Protein AF-A0A7K4DFL4-F1 (afdb_monomer_lite)

pLDDT: mean 75.8, std 11.49, range [37.59, 92.88]

Radius of gyration: 25.57 Å; chains: 1; bounding box: 66×30×68 Å

Structure (mmCIF, N/CA/C/O backbone):
data_AF-A0A7K4DFL4-F1
#
_entry.id   AF-A0A7K4DFL4-F1
#
loop_
_atom_site.group_PDB
_atom_site.id
_atom_site.type_symbol
_atom_site.label_atom_id
_atom_site.label_alt_id
_atom_site.label_comp_id
_atom_site.label_asym_id
_atom_site.label_entity_id
_atom_site.label_seq_id
_atom_site.pdbx_PDB_ins_code
_atom_site.Cartn_x
_atom_site.Cartn_y
_atom_site.Cartn_z
_atom_site.occupancy
_atom_site.B_iso_or_equiv
_atom_site.auth_seq_id
_atom_site.auth_comp_id
_atom_site.auth_asym_id
_atom_site.auth_atom_id
_atom_site.pdbx_PDB_model_num
ATOM 1 N N . MET A 1 1 ? -41.153 0.327 -5.494 1.00 42.66 1 MET A N 1
ATOM 2 C CA . MET A 1 1 ? -40.829 -0.945 -6.174 1.00 42.66 1 MET A CA 1
ATOM 3 C C . MET A 1 1 ? -39.966 -0.627 -7.390 1.00 42.66 1 MET A C 1
ATOM 5 O O . MET A 1 1 ? -40.487 -0.384 -8.463 1.00 42.66 1 MET A O 1
ATOM 9 N N . ALA A 1 2 ? -38.658 -0.514 -7.180 1.00 37.59 2 ALA A N 1
ATOM 10 C CA . ALA A 1 2 ? -37.619 -0.537 -8.209 1.00 37.59 2 ALA A CA 1
ATOM 11 C C . ALA A 1 2 ? -36.323 -0.772 -7.432 1.00 37.59 2 ALA A C 1
ATOM 13 O O . ALA A 1 2 ? -35.762 0.136 -6.830 1.00 37.59 2 ALA A O 1
ATOM 14 N N . SER A 1 3 ? -35.989 -2.046 -7.286 1.00 38.72 3 SER A N 1
ATOM 15 C CA . SER A 1 3 ? -34.793 -2.529 -6.616 1.00 38.72 3 SER A CA 1
ATOM 16 C C . SER A 1 3 ? -33.566 -2.073 -7.396 1.00 38.72 3 SER A C 1
ATOM 18 O O . SER A 1 3 ? -33.339 -2.565 -8.499 1.00 38.72 3 SER A O 1
ATOM 20 N N . GLU A 1 4 ? -32.760 -1.184 -6.819 1.00 42.28 4 GLU A N 1
ATOM 21 C CA . GLU A 1 4 ? -31.356 -1.041 -7.197 1.00 42.28 4 GLU A CA 1
ATOM 22 C C . GLU A 1 4 ? -30.632 -2.340 -6.828 1.00 42.28 4 GLU A C 1
ATOM 24 O O . GLU A 1 4 ? -30.133 -2.558 -5.728 1.00 42.28 4 GLU A O 1
ATOM 29 N N . HIS A 1 5 ? -30.655 -3.257 -7.783 1.00 39.84 5 HIS A N 1
ATOM 30 C CA . HIS A 1 5 ? -29.737 -4.369 -7.950 1.00 39.84 5 HIS A CA 1
ATOM 31 C C . HIS A 1 5 ? -28.295 -3.840 -7.929 1.00 39.84 5 HIS A C 1
ATOM 33 O O . HIS A 1 5 ? -27.730 -3.459 -8.953 1.00 39.84 5 HIS A O 1
ATOM 39 N N . TRP A 1 6 ? -27.716 -3.810 -6.730 1.00 39.66 6 TRP A N 1
ATOM 40 C CA . TRP A 1 6 ? -26.279 -3.750 -6.505 1.00 39.66 6 TRP A CA 1
ATOM 41 C C . TRP A 1 6 ? -25.635 -4.939 -7.239 1.00 39.66 6 TRP A C 1
ATOM 43 O O . TRP A 1 6 ? -25.973 -6.086 -6.921 1.00 39.66 6 TRP A O 1
ATOM 53 N N . PRO A 1 7 ? -24.757 -4.725 -8.237 1.00 39.59 7 PRO A N 1
ATOM 54 C CA . PRO A 1 7 ? -24.074 -5.831 -8.883 1.00 39.59 7 PRO A CA 1
ATOM 55 C C . PRO A 1 7 ? -23.239 -6.532 -7.816 1.00 39.59 7 PRO A C 1
ATOM 57 O O . PRO A 1 7 ? -22.468 -5.896 -7.096 1.00 39.59 7 PRO A O 1
ATOM 60 N N . ALA A 1 8 ? -23.448 -7.842 -7.685 1.00 43.81 8 ALA A N 1
ATOM 61 C CA . ALA A 1 8 ? -22.676 -8.709 -6.814 1.00 43.81 8 ALA A CA 1
ATOM 62 C C . ALA A 1 8 ? -21.191 -8.351 -6.949 1.00 43.81 8 ALA A C 1
ATOM 64 O O . ALA A 1 8 ? -20.616 -8.470 -8.031 1.00 43.81 8 ALA A O 1
ATOM 65 N N . GLY A 1 9 ? -20.611 -7.838 -5.861 1.00 49.34 9 GLY A N 1
ATOM 66 C CA . GLY A 1 9 ? -19.222 -7.410 -5.794 1.00 49.34 9 GLY A CA 1
ATOM 67 C C . GLY A 1 9 ? -18.298 -8.610 -5.937 1.00 49.34 9 GLY A C 1
ATOM 68 O O . GLY A 1 9 ? -17.771 -9.111 -4.949 1.00 49.34 9 GLY A O 1
ATOM 69 N N . GLY A 1 10 ? -18.108 -9.082 -7.168 1.00 53.59 10 GLY A N 1
ATOM 70 C CA . GLY A 1 10 ? -16.903 -9.803 -7.532 1.00 53.59 10 GLY A CA 1
ATOM 71 C C . GLY A 1 10 ? -15.743 -8.862 -7.252 1.00 53.59 10 GLY A C 1
ATOM 72 O O . GLY A 1 10 ? -15.813 -7.699 -7.644 1.00 53.59 10 GLY A O 1
ATOM 73 N N . ASP A 1 11 ? -14.741 -9.334 -6.511 1.00 63.78 11 ASP A N 1
ATOM 74 C CA . ASP A 1 11 ? -13.539 -8.579 -6.156 1.00 63.78 11 ASP A CA 1
ATOM 75 C C . ASP A 1 11 ? -13.106 -7.705 -7.353 1.00 63.78 11 ASP A C 1
ATOM 77 O O . ASP A 1 11 ? -12.591 -8.203 -8.351 1.00 63.78 11 ASP A O 1
ATOM 81 N N . THR A 1 12 ? -13.360 -6.393 -7.302 1.00 71.31 12 THR A N 1
ATOM 82 C CA . THR A 1 12 ? -13.030 -5.458 -8.400 1.00 71.31 12 THR A CA 1
ATOM 83 C C . THR A 1 12 ? -11.533 -5.159 -8.441 1.00 71.31 12 THR A C 1
ATOM 85 O O . THR A 1 12 ? -11.003 -4.655 -9.427 1.00 71.31 12 THR A O 1
ATOM 88 N N . ARG A 1 13 ? -10.827 -5.537 -7.375 1.00 74.69 13 ARG A N 1
ATOM 89 C CA . ARG A 1 13 ? -9.384 -5.410 -7.160 1.00 74.69 13 ARG A CA 1
ATOM 90 C C . ARG A 1 13 ? -8.547 -6.023 -8.301 1.00 74.69 13 ARG A C 1
ATOM 92 O O . ARG A 1 13 ? -7.737 -5.288 -8.861 1.00 74.69 13 ARG A O 1
ATOM 99 N N . PRO A 1 14 ? -8.730 -7.299 -8.712 1.00 74.81 14 PRO A N 1
ATOM 100 C CA . PRO A 1 14 ? -8.052 -7.868 -9.880 1.00 74.81 14 PRO A CA 1
ATOM 101 C C . PRO A 1 14 ? -8.337 -7.105 -11.171 1.00 74.81 14 PRO A C 1
ATOM 103 O O . PRO A 1 14 ? -7.429 -6.942 -11.980 1.00 74.81 14 PRO A O 1
ATOM 106 N N . LEU A 1 15 ? -9.567 -6.618 -11.361 1.00 77.00 15 LEU A N 1
ATOM 107 C CA . LEU A 1 15 ? -9.942 -5.870 -12.558 1.00 77.00 15 LEU A CA 1
ATOM 108 C C . LEU A 1 15 ? -9.238 -4.507 -12.601 1.00 77.00 15 LEU A C 1
ATOM 110 O O . LEU A 1 15 ? -8.681 -4.147 -13.632 1.00 77.00 15 LEU A O 1
ATOM 114 N N . LEU A 1 16 ? -9.155 -3.803 -11.470 1.00 78.31 16 LEU A N 1
ATOM 115 C CA . LEU A 1 16 ? -8.388 -2.560 -11.345 1.00 78.31 16 LEU A CA 1
ATOM 116 C C . LEU A 1 16 ? -6.894 -2.776 -11.619 1.00 78.31 16 LEU A C 1
ATOM 118 O O . LEU A 1 16 ? -6.281 -1.999 -12.352 1.00 78.31 16 LEU A O 1
ATOM 122 N N . VAL A 1 17 ? -6.311 -3.857 -11.088 1.00 78.75 17 VAL A N 1
ATOM 123 C CA . VAL A 1 17 ? -4.914 -4.221 -11.375 1.00 78.75 17 VAL A CA 1
ATOM 124 C C . VAL A 1 17 ? -4.735 -4.512 -12.863 1.00 78.75 17 VAL A C 1
ATOM 126 O O . VAL A 1 17 ? -3.859 -3.917 -13.483 1.00 78.75 17 VAL A O 1
ATOM 129 N N . ALA A 1 18 ? -5.585 -5.345 -13.465 1.00 73.56 18 ALA A N 1
ATOM 130 C CA . ALA A 1 18 ? -5.501 -5.687 -14.883 1.00 73.56 18 ALA A CA 1
ATOM 131 C C . ALA A 1 18 ? -5.623 -4.450 -15.787 1.00 73.56 18 ALA A C 1
ATOM 133 O O . ALA A 1 18 ? -4.797 -4.259 -16.678 1.00 73.56 18 ALA A O 1
ATOM 134 N N . VAL A 1 19 ? -6.591 -3.569 -15.516 1.00 82.44 19 VAL A N 1
ATOM 135 C CA . VAL A 1 19 ? -6.769 -2.308 -16.251 1.00 82.44 19 VAL A CA 1
ATOM 136 C C . VAL A 1 19 ? -5.534 -1.419 -16.107 1.00 82.44 19 VAL A C 1
ATOM 138 O O . VAL A 1 19 ? -5.022 -0.935 -17.113 1.00 82.44 19 VAL A O 1
ATOM 141 N N . SER A 1 20 ? -4.999 -1.245 -14.893 1.00 79.69 20 SER A N 1
ATOM 142 C CA . SER A 1 20 ? -3.802 -0.416 -14.680 1.00 79.69 20 SER A CA 1
ATOM 143 C C . SER A 1 20 ? -2.558 -0.965 -15.392 1.00 79.69 20 SER A C 1
ATOM 145 O O . SER A 1 20 ? -1.779 -0.187 -15.942 1.00 79.69 20 SER A O 1
ATOM 147 N N . VAL A 1 21 ? -2.394 -2.293 -15.453 1.00 77.38 21 VAL A N 1
ATOM 148 C CA . VAL A 1 21 ? -1.316 -2.953 -16.206 1.00 77.38 21 VAL A CA 1
ATOM 149 C C . VAL A 1 21 ? -1.473 -2.709 -17.706 1.00 77.38 21 VAL A C 1
ATOM 151 O O . VAL A 1 21 ? -0.505 -2.317 -18.355 1.00 77.38 21 VAL A O 1
ATOM 154 N N . ILE A 1 22 ? -2.679 -2.899 -18.251 1.00 79.25 22 ILE A N 1
ATOM 155 C CA . ILE A 1 22 ? -2.961 -2.684 -19.678 1.00 79.25 22 ILE A CA 1
ATOM 156 C C . ILE A 1 22 ? -2.682 -1.229 -20.057 1.00 79.25 22 ILE A C 1
ATOM 158 O O . ILE A 1 22 ? -1.967 -0.977 -21.023 1.00 79.25 22 ILE A O 1
ATOM 162 N N . VAL A 1 23 ? -3.183 -0.272 -19.273 1.00 81.62 23 VAL A N 1
ATOM 163 C CA . VAL A 1 23 ? -2.967 1.162 -19.509 1.00 81.62 23 VAL A CA 1
ATOM 164 C C . VAL A 1 23 ? -1.478 1.506 -19.482 1.00 81.62 23 VAL A C 1
ATOM 166 O O . VAL A 1 23 ? -1.001 2.197 -20.381 1.00 81.62 23 VAL A O 1
ATOM 169 N N . ALA A 1 24 ? -0.726 0.997 -18.503 1.00 76.62 24 ALA A N 1
ATOM 170 C CA . ALA A 1 24 ? 0.712 1.240 -18.414 1.00 76.62 24 ALA A CA 1
ATOM 171 C C . ALA A 1 24 ? 1.473 0.662 -19.615 1.00 76.62 24 ALA A C 1
ATOM 173 O O . ALA A 1 24 ? 2.364 1.320 -20.154 1.00 76.62 24 ALA A O 1
ATOM 174 N N . PHE A 1 25 ? 1.098 -0.536 -20.072 1.00 74.81 25 PHE A N 1
ATOM 175 C CA . PHE A 1 25 ? 1.734 -1.170 -21.223 1.00 74.81 25 PHE A CA 1
ATOM 176 C C . PHE A 1 25 ? 1.427 -0.420 -22.523 1.00 74.81 25 PHE A C 1
ATOM 178 O O . PHE A 1 25 ? 2.346 -0.112 -23.276 1.00 74.81 25 PHE A O 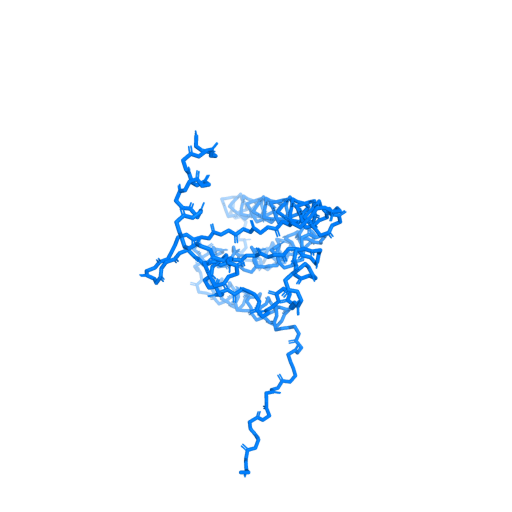1
ATOM 185 N N . VAL A 1 26 ? 0.163 -0.040 -22.745 1.00 78.94 26 VAL A N 1
ATOM 186 C CA . VAL A 1 26 ? -0.263 0.757 -23.909 1.00 78.94 26 VAL A CA 1
ATOM 187 C C . VAL A 1 26 ? 0.444 2.112 -23.935 1.00 78.94 26 VAL A C 1
ATOM 189 O O . VAL A 1 26 ? 0.989 2.497 -24.969 1.00 78.94 26 VAL A O 1
ATOM 192 N N . ALA A 1 27 ? 0.496 2.814 -22.799 1.00 75.25 27 ALA A N 1
ATOM 193 C CA . ALA A 1 27 ? 1.195 4.090 -22.687 1.00 75.25 27 ALA A CA 1
ATOM 194 C C . ALA A 1 27 ? 2.695 3.942 -22.984 1.00 75.25 27 ALA A C 1
ATOM 196 O O . ALA A 1 27 ? 3.260 4.754 -23.716 1.00 75.25 27 ALA A O 1
ATOM 197 N N . ASN A 1 28 ? 3.333 2.883 -22.475 1.00 71.75 28 ASN A N 1
ATOM 198 C CA . ASN A 1 28 ? 4.742 2.597 -22.737 1.00 71.75 28 ASN A CA 1
ATOM 199 C C . ASN A 1 28 ? 5.020 2.302 -24.210 1.00 71.75 28 ASN A C 1
ATOM 201 O O . ASN A 1 28 ? 5.968 2.852 -24.765 1.00 71.75 28 ASN A O 1
ATOM 205 N N . THR A 1 29 ? 4.191 1.483 -24.857 1.00 69.25 29 THR A N 1
ATOM 206 C CA . THR A 1 29 ? 4.328 1.182 -26.286 1.00 69.25 29 THR A CA 1
ATOM 207 C C . THR A 1 29 ? 4.123 2.432 -27.143 1.00 69.25 29 THR A C 1
ATOM 209 O O . THR A 1 29 ? 4.932 2.693 -28.029 1.00 69.25 29 THR A O 1
ATOM 212 N N . ALA A 1 30 ? 3.104 3.249 -26.854 1.00 73.00 30 ALA A N 1
ATOM 213 C CA . ALA A 1 30 ? 2.872 4.513 -27.557 1.00 73.00 30 ALA A CA 1
ATOM 214 C C . ALA A 1 30 ? 4.040 5.500 -27.376 1.00 73.00 30 ALA A C 1
ATOM 216 O O . ALA A 1 30 ? 4.465 6.152 -28.327 1.00 73.00 30 ALA A O 1
ATOM 217 N N . GLY A 1 31 ? 4.604 5.560 -26.168 1.00 66.12 31 GLY A N 1
ATOM 218 C CA . GLY A 1 31 ? 5.784 6.356 -25.846 1.00 66.12 31 GLY A CA 1
ATOM 219 C C . GLY A 1 31 ? 7.043 5.952 -26.602 1.00 66.12 31 GLY A C 1
ATOM 220 O O . GLY A 1 31 ? 7.756 6.807 -27.127 1.00 66.12 31 GLY A O 1
ATOM 221 N N . LEU A 1 32 ? 7.283 4.642 -26.691 1.00 66.69 32 LEU A N 1
ATOM 222 C CA . LEU A 1 32 ? 8.378 4.065 -27.468 1.00 66.69 32 LEU A CA 1
ATOM 223 C C . LEU A 1 32 ? 8.264 4.426 -28.953 1.00 66.69 32 LEU A C 1
ATOM 225 O O . LEU A 1 32 ? 9.250 4.844 -29.553 1.00 66.69 32 LEU A O 1
ATOM 229 N N . LEU A 1 33 ? 7.059 4.326 -29.524 1.00 64.88 33 LEU A N 1
ATOM 230 C CA . LEU A 1 33 ? 6.789 4.688 -30.920 1.00 64.88 33 LEU A CA 1
ATOM 231 C C . LEU A 1 33 ? 6.969 6.191 -31.187 1.00 64.88 33 LEU A C 1
ATOM 233 O O . LEU A 1 33 ? 7.370 6.570 -32.283 1.00 64.88 33 LEU A O 1
ATOM 237 N N . ALA A 1 34 ? 6.720 7.041 -30.188 1.00 67.81 34 ALA A N 1
ATOM 238 C CA . ALA A 1 34 ? 6.943 8.485 -30.260 1.00 67.81 34 ALA A CA 1
ATOM 239 C C . ALA A 1 34 ? 8.403 8.908 -29.980 1.00 67.81 34 ALA A C 1
ATOM 241 O O . ALA A 1 34 ? 8.704 10.101 -30.000 1.00 67.81 34 ALA A O 1
ATOM 242 N N . GLY A 1 35 ? 9.310 7.966 -29.682 1.00 61.72 35 GLY A N 1
ATOM 243 C CA . GLY A 1 35 ? 10.713 8.247 -29.345 1.00 61.72 35 GLY A CA 1
ATOM 244 C C . GLY A 1 35 ? 10.938 8.809 -27.933 1.00 61.72 35 GLY A C 1
ATOM 245 O O . GLY A 1 35 ? 12.060 9.167 -27.578 1.00 61.72 35 GLY A O 1
ATOM 246 N N . ILE A 1 36 ? 9.899 8.868 -27.093 1.00 60.94 36 ILE A N 1
ATOM 247 C CA . ILE A 1 36 ? 9.966 9.392 -25.723 1.00 60.94 36 ILE A CA 1
ATOM 248 C C . ILE A 1 36 ? 10.191 8.221 -24.760 1.00 60.94 36 ILE A C 1
ATOM 250 O O . ILE A 1 36 ? 9.264 7.650 -24.191 1.00 60.94 36 ILE A O 1
ATOM 254 N N . THR A 1 37 ? 11.454 7.856 -24.547 1.00 61.47 37 THR A N 1
ATOM 255 C CA . THR A 1 37 ? 11.840 6.680 -23.738 1.00 61.47 37 THR A CA 1
ATOM 256 C C . THR A 1 37 ? 12.219 7.013 -22.289 1.00 61.47 37 THR A C 1
ATOM 258 O O . THR A 1 37 ? 12.508 6.114 -21.491 1.00 61.47 37 THR A O 1
ATOM 261 N N . SER A 1 38 ? 12.234 8.302 -21.923 1.00 57.09 38 SER A N 1
ATOM 262 C CA . SER A 1 38 ? 12.780 8.751 -20.634 1.00 57.09 38 SER A CA 1
ATOM 263 C C . SER A 1 38 ? 11.747 8.811 -19.498 1.00 57.09 38 SER A C 1
ATOM 265 O O . SER A 1 38 ? 12.023 8.351 -18.391 1.00 57.09 38 SER A O 1
ATOM 267 N N . VAL A 1 39 ? 10.537 9.318 -19.765 1.00 60.03 39 VAL A N 1
ATOM 268 C CA . VAL A 1 39 ? 9.569 9.680 -18.704 1.00 60.03 39 VAL A CA 1
ATOM 269 C C . VAL A 1 39 ? 8.471 8.631 -18.507 1.00 60.03 39 VAL A C 1
ATOM 271 O O . VAL A 1 39 ? 8.070 8.345 -17.382 1.00 60.03 39 VAL A O 1
ATOM 274 N N . ILE A 1 40 ? 8.028 7.988 -19.583 1.00 65.56 40 ILE A N 1
ATOM 275 C CA . ILE A 1 40 ? 6.850 7.106 -19.595 1.00 65.56 40 ILE A CA 1
ATOM 276 C C . ILE A 1 40 ? 6.967 5.837 -18.712 1.00 65.56 40 ILE A C 1
ATOM 278 O O . ILE A 1 40 ? 5.947 5.417 -18.160 1.00 65.56 40 ILE A O 1
ATOM 282 N N . PRO A 1 41 ? 8.160 5.266 -18.435 1.00 68.50 41 PRO A N 1
ATOM 283 C CA . PRO A 1 41 ? 8.277 4.100 -17.554 1.00 68.50 41 PRO A CA 1
ATOM 284 C C . PRO A 1 41 ? 7.813 4.324 -16.104 1.00 68.50 41 PRO A C 1
ATOM 286 O O . PRO A 1 41 ? 7.514 3.354 -15.413 1.00 68.50 41 PRO A O 1
ATOM 289 N N . HIS A 1 42 ? 7.701 5.575 -15.640 1.00 70.69 42 HIS A N 1
ATOM 290 C CA . HIS A 1 42 ? 7.212 5.889 -14.289 1.00 70.69 42 HIS A CA 1
ATOM 291 C C . HIS A 1 42 ? 5.750 5.465 -14.083 1.00 70.69 42 HIS A C 1
ATOM 293 O O . HIS A 1 42 ? 5.338 5.194 -12.956 1.00 70.69 42 HIS A O 1
ATOM 299 N N . ILE A 1 43 ? 4.976 5.329 -15.167 1.00 74.44 43 ILE A N 1
ATOM 300 C CA . ILE A 1 43 ? 3.588 4.858 -15.110 1.00 74.44 43 ILE A CA 1
ATOM 301 C C . ILE A 1 43 ? 3.518 3.419 -14.581 1.00 74.44 43 ILE A C 1
ATOM 303 O O . ILE A 1 43 ? 2.542 3.079 -13.921 1.00 74.44 43 ILE A O 1
ATOM 307 N N . PHE A 1 44 ? 4.560 2.595 -14.767 1.00 71.44 44 PHE A N 1
ATOM 308 C CA . PHE A 1 44 ? 4.590 1.223 -14.247 1.00 71.44 44 PHE A CA 1
ATOM 309 C C . PHE A 1 44 ? 4.673 1.135 -12.723 1.00 71.44 44 PHE A C 1
ATOM 311 O O . PHE A 1 44 ? 4.345 0.086 -12.170 1.00 71.44 44 PHE A O 1
ATOM 318 N N . TYR A 1 45 ? 5.035 2.208 -12.014 1.00 75.75 45 TYR A N 1
ATOM 319 C CA . TYR A 1 45 ? 5.041 2.179 -10.551 1.00 75.75 45 TYR A CA 1
ATOM 320 C C . TYR A 1 45 ? 3.639 1.952 -9.981 1.00 75.75 45 TYR A C 1
ATOM 322 O O . TYR A 1 45 ? 3.488 1.162 -9.054 1.00 75.75 45 TYR A O 1
ATOM 330 N N . LEU A 1 46 ? 2.607 2.564 -10.569 1.00 78.00 46 LEU A N 1
ATOM 331 C CA . LEU A 1 46 ? 1.220 2.403 -10.124 1.00 78.00 46 LEU A CA 1
ATOM 332 C C . LEU A 1 46 ? 0.728 0.944 -10.178 1.00 78.00 46 LEU A C 1
ATOM 334 O O . LEU A 1 46 ? 0.345 0.428 -9.127 1.00 78.00 46 LEU A O 1
ATOM 338 N N . PRO A 1 47 ? 0.765 0.234 -11.324 1.00 77.62 47 PRO A N 1
ATOM 339 C CA . PRO A 1 47 ? 0.341 -1.160 -11.382 1.00 77.62 47 PRO A CA 1
ATOM 340 C C . PRO A 1 47 ? 1.230 -2.080 -10.539 1.00 77.62 47 PRO A C 1
ATOM 342 O O . PRO A 1 47 ? 0.716 -3.031 -9.957 1.00 77.62 47 PRO A O 1
ATOM 345 N N . ILE A 1 48 ? 2.535 -1.799 -10.414 1.00 79.38 48 ILE A N 1
ATOM 346 C CA . ILE A 1 48 ? 3.438 -2.580 -9.552 1.00 79.38 48 ILE A CA 1
ATOM 347 C C . ILE A 1 48 ? 3.024 -2.460 -8.084 1.00 79.38 48 ILE A C 1
ATOM 349 O O . ILE A 1 48 ? 2.878 -3.478 -7.406 1.00 79.38 48 ILE A O 1
ATOM 353 N N . VAL A 1 49 ? 2.809 -1.236 -7.595 1.00 79.88 49 VAL A N 1
ATOM 354 C CA . VAL A 1 49 ? 2.377 -0.977 -6.215 1.00 79.88 49 VAL A CA 1
ATOM 355 C C . VAL A 1 49 ? 1.007 -1.605 -5.970 1.00 79.88 49 VAL A C 1
ATOM 357 O O . VAL A 1 49 ? 0.826 -2.306 -4.976 1.00 79.88 49 VAL A O 1
ATOM 360 N N . LEU A 1 50 ? 0.062 -1.421 -6.894 1.00 77.88 50 LEU A N 1
ATOM 361 C CA . LEU A 1 50 ? -1.297 -1.943 -6.768 1.00 77.88 50 LEU A CA 1
ATOM 362 C C . LEU A 1 50 ? -1.315 -3.481 -6.731 1.00 77.88 50 LEU A C 1
ATOM 364 O O . LEU A 1 50 ? -1.963 -4.080 -5.870 1.00 77.88 50 LEU A O 1
ATOM 368 N N . ALA A 1 51 ? -0.548 -4.134 -7.610 1.00 75.31 51 ALA A N 1
ATOM 369 C CA . ALA A 1 51 ? -0.407 -5.588 -7.629 1.00 75.31 51 ALA A CA 1
ATOM 370 C C . ALA A 1 51 ? 0.250 -6.121 -6.344 1.00 75.31 51 ALA A C 1
ATOM 372 O O . ALA A 1 51 ? -0.233 -7.097 -5.761 1.00 75.31 51 ALA A O 1
ATOM 373 N N . ALA A 1 52 ? 1.317 -5.469 -5.872 1.00 76.69 52 ALA A N 1
ATOM 374 C CA . ALA A 1 52 ? 2.023 -5.857 -4.652 1.00 76.69 52 ALA A CA 1
ATOM 375 C C . ALA A 1 52 ? 1.174 -5.652 -3.384 1.00 76.69 52 ALA A C 1
ATOM 377 O O . ALA A 1 52 ? 1.276 -6.446 -2.447 1.00 76.69 52 ALA A O 1
ATOM 378 N N . TYR A 1 53 ? 0.307 -4.637 -3.369 1.00 77.06 53 TYR A N 1
ATOM 379 C CA . TYR A 1 53 ? -0.598 -4.347 -2.257 1.00 77.06 53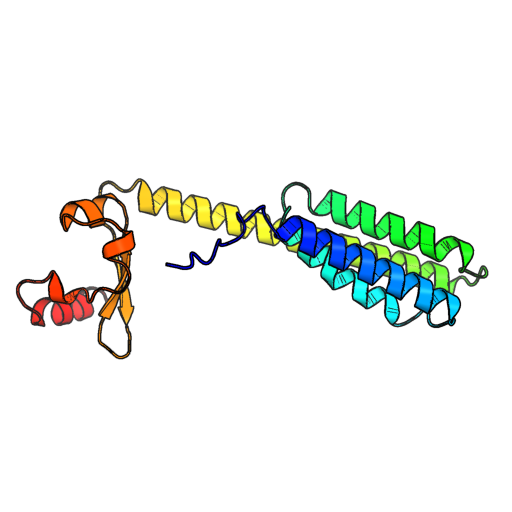 TYR A CA 1
ATOM 380 C C . TYR A 1 53 ? -1.752 -5.357 -2.151 1.00 77.06 53 TYR A C 1
ATOM 382 O O . TYR A 1 53 ? -2.051 -5.871 -1.066 1.00 77.06 53 TYR A O 1
ATOM 390 N N . TYR A 1 54 ? -2.396 -5.699 -3.274 1.00 72.38 54 TYR A N 1
ATOM 391 C CA . TYR A 1 54 ? -3.517 -6.644 -3.260 1.00 72.38 54 TYR A CA 1
ATOM 392 C C . TYR A 1 54 ? -3.068 -8.098 -3.080 1.00 72.38 54 TYR A C 1
ATOM 394 O O . TYR A 1 54 ? -3.694 -8.833 -2.304 1.00 72.38 54 TYR A O 1
ATOM 402 N N . TYR A 1 55 ? -1.953 -8.496 -3.702 1.00 70.69 55 TYR A N 1
ATOM 403 C CA . TYR A 1 55 ? -1.452 -9.875 -3.703 1.00 70.69 55 TYR A CA 1
ATOM 404 C C . TYR A 1 55 ? -0.076 -10.022 -3.031 1.00 70.69 55 TYR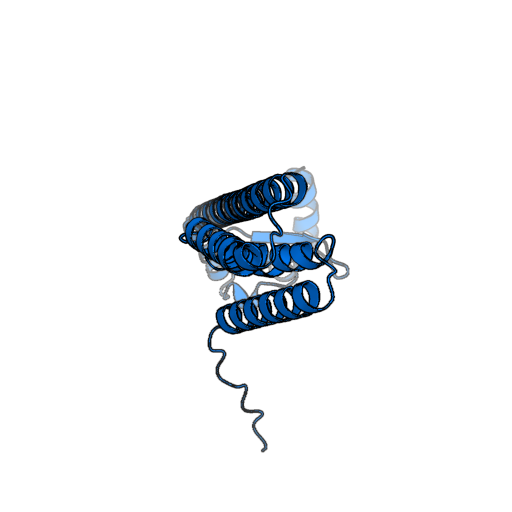 A C 1
ATOM 406 O O . TYR A 1 55 ? 0.845 -10.558 -3.643 1.00 70.69 55 TYR A O 1
ATOM 414 N N . PRO A 1 56 ? 0.100 -9.651 -1.749 1.00 64.50 56 PRO A N 1
ATOM 415 C CA . PRO A 1 56 ? 1.420 -9.568 -1.122 1.00 64.50 56 PRO A CA 1
ATOM 416 C C . PRO A 1 56 ? 2.163 -10.906 -1.053 1.00 64.50 56 PRO A C 1
ATOM 418 O O . PRO A 1 56 ? 3.381 -10.939 -1.188 1.00 64.50 56 PRO A O 1
ATOM 421 N N . ARG A 1 57 ? 1.440 -12.034 -0.959 1.00 65.69 57 ARG A N 1
ATOM 422 C CA . ARG A 1 57 ? 2.040 -13.383 -0.964 1.00 65.69 57 ARG A CA 1
ATOM 423 C C . ARG A 1 57 ? 2.629 -13.788 -2.327 1.00 65.69 57 ARG A C 1
ATOM 425 O O . ARG A 1 57 ? 3.395 -14.741 -2.393 1.00 65.69 57 ARG A O 1
ATOM 432 N N . ARG A 1 58 ? 2.262 -13.091 -3.410 1.00 68.69 58 ARG A N 1
ATOM 433 C CA . ARG A 1 58 ? 2.787 -13.271 -4.779 1.00 68.69 58 ARG A CA 1
ATOM 434 C C . ARG A 1 58 ? 3.341 -11.965 -5.375 1.00 68.69 58 ARG A C 1
ATOM 436 O O . ARG A 1 58 ? 3.665 -11.932 -6.559 1.00 68.69 58 ARG A O 1
ATOM 443 N N . GLY A 1 59 ? 3.454 -10.900 -4.576 1.00 64.62 59 GLY A N 1
ATOM 444 C CA . GLY A 1 59 ? 3.741 -9.546 -5.054 1.00 64.62 59 GLY A CA 1
ATOM 445 C C . GLY A 1 59 ? 5.106 -9.444 -5.728 1.00 64.62 59 GLY A C 1
ATOM 446 O O . GLY A 1 59 ? 5.213 -8.885 -6.812 1.00 64.62 59 GLY A O 1
ATOM 447 N N . THR A 1 60 ? 6.121 -10.096 -5.157 1.00 68.56 60 THR A N 1
ATOM 448 C CA . THR A 1 60 ? 7.472 -10.179 -5.735 1.00 68.56 60 THR A CA 1
ATOM 449 C C . THR A 1 60 ? 7.490 -10.859 -7.105 1.00 68.56 60 THR A C 1
ATOM 451 O O . THR A 1 60 ? 8.155 -10.372 -8.015 1.00 68.56 60 THR A O 1
ATOM 454 N N . VAL A 1 61 ? 6.720 -11.938 -7.287 1.00 73.50 61 VAL A N 1
ATOM 455 C CA . VAL A 1 61 ? 6.603 -12.645 -8.576 1.00 73.50 61 VAL A CA 1
ATOM 456 C C . VAL A 1 61 ? 5.928 -11.757 -9.621 1.00 73.50 61 VAL A C 1
ATOM 458 O O . VAL A 1 61 ? 6.392 -11.685 -10.756 1.00 73.50 61 VAL A O 1
ATOM 461 N N . PHE A 1 62 ? 4.875 -11.031 -9.235 1.00 71.19 62 PHE A N 1
ATOM 462 C CA . PHE A 1 62 ? 4.192 -10.085 -10.123 1.00 71.19 62 PHE A CA 1
ATOM 463 C C . PHE A 1 62 ? 5.102 -8.938 -10.567 1.00 71.19 62 PHE A C 1
ATOM 465 O O . PHE A 1 62 ? 5.142 -8.617 -11.753 1.00 71.19 62 PHE A O 1
ATOM 472 N N . SER A 1 63 ? 5.863 -8.339 -9.651 1.00 70.44 63 SER A N 1
ATOM 473 C CA . SER A 1 63 ? 6.793 -7.254 -9.981 1.00 70.44 63 SER A CA 1
ATOM 474 C C . SER A 1 63 ? 7.941 -7.726 -10.868 1.00 70.44 63 SER A C 1
ATOM 476 O O . SER A 1 63 ? 8.350 -6.999 -11.770 1.00 70.44 63 SER A O 1
ATOM 478 N N . PHE A 1 64 ? 8.412 -8.961 -10.673 1.00 74.81 64 PHE A N 1
ATOM 479 C CA . PHE A 1 64 ? 9.404 -9.572 -11.554 1.00 74.81 64 PHE A CA 1
ATOM 480 C C . PHE A 1 64 ? 8.839 -9.819 -12.960 1.00 74.81 64 PHE A C 1
ATOM 482 O O . PHE A 1 64 ? 9.484 -9.474 -13.945 1.00 74.81 64 PHE A O 1
ATOM 489 N N . ALA A 1 65 ? 7.610 -10.338 -13.068 1.00 77.44 65 ALA A N 1
ATOM 490 C CA . ALA A 1 65 ? 6.939 -10.554 -14.351 1.00 77.44 65 ALA A CA 1
ATOM 491 C C . ALA A 1 65 ? 6.691 -9.238 -15.114 1.00 77.44 65 ALA A C 1
ATOM 493 O O . ALA A 1 65 ? 6.943 -9.162 -16.315 1.00 77.44 65 ALA A O 1
ATOM 494 N N . LEU A 1 66 ? 6.259 -8.185 -14.412 1.00 72.62 66 LEU A N 1
ATOM 495 C CA . LEU A 1 66 ? 6.085 -6.838 -14.970 1.00 72.62 66 LEU A CA 1
ATOM 496 C C . LEU A 1 66 ? 7.416 -6.224 -15.423 1.00 72.62 66 LEU A C 1
ATOM 498 O O . LEU A 1 66 ? 7.493 -5.679 -16.522 1.00 72.62 66 LEU A O 1
ATOM 502 N N . GLY A 1 67 ? 8.473 -6.350 -14.614 1.00 71.19 67 GLY A N 1
ATOM 503 C CA . GLY A 1 67 ? 9.814 -5.883 -14.969 1.00 71.19 67 GLY A CA 1
ATOM 504 C C . GLY A 1 67 ? 10.400 -6.619 -16.175 1.00 71.19 67 GLY A C 1
ATOM 505 O O . GLY A 1 67 ? 10.982 -5.989 -17.057 1.00 71.19 67 GLY A O 1
ATOM 506 N N . LEU A 1 68 ? 10.180 -7.933 -16.264 1.00 78.44 68 LEU A N 1
ATOM 507 C CA . LEU A 1 68 ? 10.575 -8.738 -17.417 1.00 78.44 68 LEU A CA 1
ATOM 508 C C . LEU A 1 68 ? 9.795 -8.334 -18.675 1.00 78.44 68 LEU A C 1
ATOM 510 O O . LEU A 1 68 ? 10.394 -8.167 -19.732 1.00 78.44 68 LEU A O 1
ATOM 514 N N . GLY A 1 69 ? 8.483 -8.112 -18.556 1.00 75.50 69 GLY A N 1
ATOM 515 C CA . GLY A 1 69 ? 7.649 -7.621 -19.655 1.00 75.50 69 GLY A CA 1
ATOM 516 C C . GLY A 1 69 ? 8.101 -6.256 -20.176 1.00 75.50 69 GLY A C 1
ATOM 517 O O . GLY A 1 69 ? 8.170 -6.056 -21.387 1.00 75.50 69 GLY A O 1
ATOM 518 N N . TYR A 1 70 ? 8.479 -5.340 -19.277 1.00 73.81 70 TYR A N 1
ATOM 519 C CA . TYR A 1 70 ? 9.077 -4.060 -19.656 1.00 73.81 70 TYR A CA 1
ATOM 520 C C . TYR A 1 70 ? 10.388 -4.253 -20.425 1.00 73.81 70 TYR A C 1
ATOM 522 O O . TYR A 1 70 ? 10.531 -3.696 -21.508 1.00 73.81 70 TYR A O 1
ATOM 530 N N . LEU A 1 71 ? 11.320 -5.064 -19.908 1.00 71.81 71 LEU A N 1
ATOM 531 C CA . LEU A 1 71 ? 12.599 -5.332 -20.574 1.00 71.81 71 LEU A CA 1
ATOM 532 C C . LEU A 1 71 ? 12.398 -5.925 -21.972 1.00 71.81 71 LEU A C 1
ATOM 534 O O . LEU A 1 71 ? 12.981 -5.433 -22.931 1.00 71.81 71 LEU A O 1
ATOM 538 N N . VAL A 1 72 ? 11.531 -6.929 -22.115 1.00 77.75 72 VAL A N 1
ATOM 539 C CA . VAL A 1 72 ? 11.227 -7.540 -23.419 1.00 77.75 72 VAL A CA 1
ATOM 540 C C . VAL A 1 72 ? 10.623 -6.522 -24.386 1.00 77.75 72 VAL A C 1
ATOM 542 O O . VAL A 1 72 ? 11.004 -6.491 -25.554 1.00 77.75 72 VAL A O 1
ATOM 545 N N . GLY A 1 73 ? 9.720 -5.663 -23.907 1.00 68.25 73 GLY A N 1
ATOM 546 C CA . GLY A 1 73 ? 9.101 -4.620 -24.724 1.00 68.25 73 GLY A CA 1
ATOM 547 C C . GLY A 1 73 ? 10.071 -3.518 -25.156 1.00 68.25 73 GLY A C 1
ATOM 548 O O . GLY A 1 73 ? 9.896 -2.948 -26.231 1.00 68.25 73 GLY A O 1
ATOM 549 N N . THR A 1 74 ? 11.097 -3.218 -24.353 1.00 69.88 74 THR A N 1
ATOM 550 C CA . THR A 1 74 ? 12.074 -2.169 -24.675 1.00 69.88 74 THR A CA 1
ATOM 551 C C . THR A 1 74 ? 13.263 -2.656 -25.493 1.00 69.88 74 THR A C 1
ATOM 553 O O . THR A 1 74 ? 13.772 -1.871 -26.288 1.00 69.88 74 THR A O 1
ATOM 556 N N . LEU A 1 75 ? 13.660 -3.931 -25.385 1.00 72.06 75 LEU A N 1
ATOM 557 C CA . LEU A 1 75 ? 14.776 -4.533 -26.133 1.00 72.06 75 LEU A CA 1
ATOM 558 C C . LEU A 1 75 ? 14.827 -4.183 -27.637 1.00 72.06 75 LEU A C 1
ATOM 560 O O . LEU A 1 75 ? 15.896 -3.767 -28.081 1.00 72.06 75 LEU A O 1
ATOM 564 N N . PRO A 1 76 ? 13.738 -4.283 -28.430 1.00 70.88 76 PRO A N 1
ATOM 565 C CA . PRO A 1 76 ? 13.799 -3.981 -29.864 1.00 70.88 76 PRO A CA 1
ATOM 566 C C . PRO A 1 76 ? 14.008 -2.491 -30.188 1.00 70.88 76 PRO A C 1
ATOM 568 O O . PRO A 1 76 ? 14.362 -2.165 -31.316 1.00 70.88 76 PRO A O 1
ATOM 571 N N . PHE A 1 77 ? 13.814 -1.590 -29.219 1.00 66.44 77 PHE A N 1
ATOM 572 C CA . PHE A 1 77 ? 13.999 -0.140 -29.376 1.00 66.44 77 PHE A CA 1
ATOM 573 C C . PHE A 1 77 ? 15.337 0.360 -28.815 1.00 66.44 77 PHE A C 1
ATOM 575 O O . PHE A 1 77 ? 15.664 1.538 -28.960 1.00 66.44 77 PHE A O 1
ATOM 582 N N . ILE A 1 78 ? 16.125 -0.509 -28.177 1.00 68.00 78 ILE A N 1
ATOM 583 C CA . ILE A 1 78 ? 17.474 -0.173 -27.729 1.00 68.00 78 ILE A CA 1
ATOM 584 C C . ILE A 1 78 ? 18.384 -0.218 -28.959 1.00 68.00 78 ILE A C 1
ATOM 586 O O . ILE A 1 78 ? 18.816 -1.281 -29.395 1.00 68.00 78 ILE A O 1
ATOM 590 N N . SER A 1 79 ? 18.700 0.950 -29.510 1.00 62.81 79 SER A N 1
ATOM 591 C CA . SER A 1 79 ? 19.543 1.162 -30.698 1.00 62.81 79 SER A CA 1
ATOM 592 C C . SER A 1 79 ? 21.033 0.810 -30.505 1.00 62.81 79 SER A C 1
ATOM 594 O O . SER A 1 79 ? 21.894 1.341 -31.201 1.00 62.81 79 SER A O 1
ATOM 596 N N . GLY A 1 80 ? 21.372 -0.070 -29.555 1.00 63.22 80 GLY A N 1
ATOM 597 C CA . GLY A 1 80 ? 22.753 -0.437 -29.214 1.00 63.22 80 GLY A CA 1
ATOM 598 C C . GLY A 1 80 ? 23.508 0.614 -28.390 1.00 63.22 80 GLY A C 1
ATOM 599 O O . GLY A 1 80 ? 24.676 0.419 -28.061 1.00 63.22 80 GLY A O 1
ATOM 600 N N . GLU A 1 81 ? 22.854 1.713 -28.017 1.00 73.38 81 GLU A N 1
ATOM 601 C CA . GLU A 1 81 ? 23.446 2.755 -27.187 1.00 73.38 81 GLU A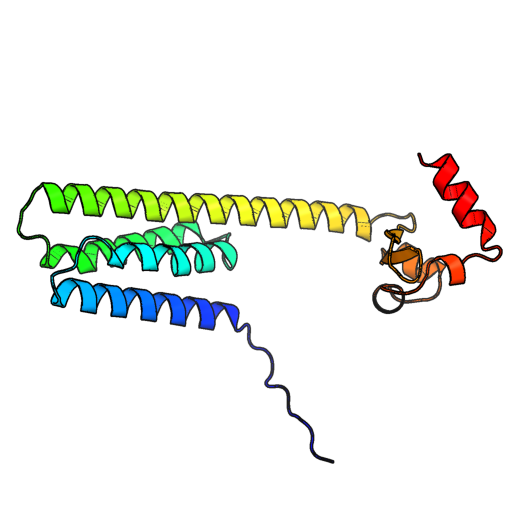 CA 1
ATOM 602 C C . GLU A 1 81 ? 23.536 2.292 -25.724 1.00 73.38 81 GLU A C 1
ATOM 604 O O . GLU A 1 81 ? 22.527 2.035 -25.060 1.00 73.38 81 GLU A O 1
ATOM 609 N N . VAL A 1 82 ? 24.765 2.190 -25.206 1.00 73.25 82 VAL A N 1
ATOM 610 C CA . VAL A 1 82 ? 25.053 1.659 -23.859 1.00 73.25 82 VAL A CA 1
ATOM 611 C C . VAL A 1 82 ? 24.274 2.413 -22.771 1.00 73.25 82 VAL A C 1
ATOM 613 O O . VAL A 1 82 ? 23.817 1.807 -21.802 1.00 73.25 82 VAL A O 1
ATOM 616 N N . GLY A 1 83 ? 24.044 3.718 -22.956 1.00 75.19 83 GLY A N 1
ATOM 617 C CA . GLY A 1 83 ? 23.273 4.541 -22.021 1.00 75.19 83 GLY A CA 1
ATOM 618 C C . GLY A 1 83 ? 21.823 4.077 -21.839 1.00 75.19 83 GLY A C 1
ATOM 619 O O . GLY A 1 83 ? 21.321 4.045 -20.713 1.00 75.19 83 GLY A O 1
ATOM 620 N N . LEU A 1 84 ? 21.160 3.643 -22.915 1.00 72.62 84 LEU A N 1
ATOM 621 C CA . LEU A 1 84 ? 19.773 3.170 -22.866 1.00 72.62 84 LEU A CA 1
ATOM 622 C C . LEU A 1 84 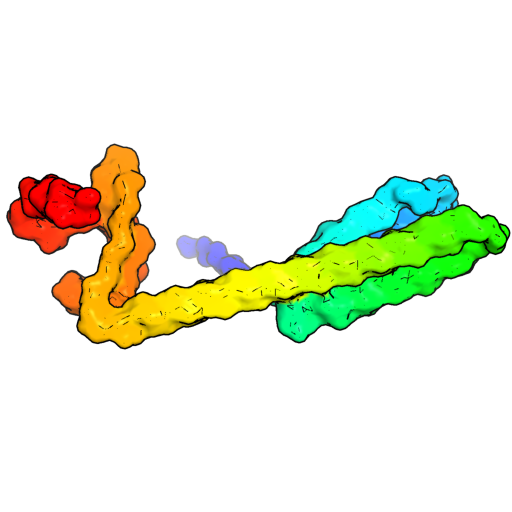? 19.660 1.802 -22.183 1.00 72.62 84 LEU A C 1
ATOM 624 O O . LEU A 1 84 ? 18.705 1.564 -21.440 1.00 72.62 84 LEU A O 1
ATOM 628 N N . VAL A 1 85 ? 20.659 0.933 -22.366 1.00 73.81 85 VAL A N 1
ATOM 629 C CA . VAL A 1 85 ? 20.742 -0.375 -21.692 1.00 73.81 85 VAL A CA 1
ATOM 630 C C . VAL A 1 85 ? 20.880 -0.196 -20.182 1.00 73.81 85 VAL A C 1
ATOM 632 O O . VAL A 1 85 ? 20.122 -0.793 -19.416 1.00 73.81 85 VAL A O 1
ATOM 635 N N . VAL A 1 86 ? 21.808 0.661 -19.744 1.00 78.38 86 VAL A N 1
ATOM 636 C CA . VAL A 1 86 ? 22.027 0.938 -18.315 1.00 78.38 86 VAL A CA 1
ATOM 637 C C . VAL A 1 86 ? 20.761 1.518 -17.681 1.00 78.38 86 VAL A C 1
ATOM 639 O O . VAL A 1 86 ? 20.351 1.068 -16.610 1.00 78.38 86 VAL A O 1
ATOM 642 N N . ALA A 1 87 ? 20.086 2.451 -18.359 1.00 77.50 87 ALA A N 1
ATOM 643 C CA . ALA A 1 87 ? 18.832 3.028 -17.880 1.00 77.50 87 ALA A CA 1
ATOM 644 C C . ALA A 1 87 ? 17.699 1.989 -17.772 1.00 77.50 87 ALA A C 1
ATOM 646 O O . ALA A 1 87 ? 16.946 1.998 -16.795 1.00 77.50 87 ALA A O 1
ATOM 647 N N . ALA A 1 88 ? 17.574 1.076 -18.739 1.00 76.62 88 ALA A N 1
ATOM 648 C CA . ALA A 1 88 ? 16.566 0.016 -18.716 1.00 76.62 88 ALA A CA 1
ATOM 649 C C . ALA A 1 88 ? 16.792 -0.972 -17.560 1.00 76.62 88 ALA A C 1
ATOM 651 O O . ALA A 1 88 ? 15.845 -1.304 -16.842 1.00 76.62 88 ALA A O 1
ATOM 652 N N . ILE A 1 89 ? 18.043 -1.385 -17.331 1.00 79.81 89 ILE A N 1
ATOM 653 C CA . ILE A 1 89 ? 18.415 -2.263 -16.213 1.00 79.81 89 ILE A CA 1
ATOM 654 C C . ILE A 1 89 ? 18.149 -1.565 -14.876 1.00 79.81 89 ILE A C 1
ATOM 656 O O . ILE A 1 89 ? 17.516 -2.150 -13.997 1.00 79.81 89 ILE A O 1
ATOM 660 N N . ALA A 1 90 ? 18.563 -0.302 -14.728 1.00 82.56 90 ALA A N 1
ATOM 661 C CA . ALA A 1 90 ? 18.324 0.470 -13.511 1.00 82.56 90 ALA A CA 1
ATOM 662 C C . ALA A 1 90 ? 16.824 0.565 -13.179 1.00 82.56 90 ALA A C 1
ATOM 664 O O . ALA A 1 90 ? 16.425 0.342 -12.037 1.00 82.56 90 ALA A O 1
ATOM 665 N N . ARG A 1 91 ? 15.970 0.813 -14.181 1.00 81.12 91 ARG A N 1
ATOM 666 C CA . ARG A 1 91 ? 14.507 0.843 -14.005 1.00 81.12 91 ARG A CA 1
ATOM 667 C C . ARG A 1 91 ? 13.940 -0.513 -13.598 1.00 81.12 91 ARG A C 1
ATOM 669 O O . ARG A 1 91 ? 13.114 -0.567 -12.691 1.00 81.12 91 ARG A O 1
ATOM 676 N N . ALA A 1 92 ? 14.400 -1.601 -14.214 1.00 77.81 92 ALA A N 1
ATOM 677 C CA . ALA A 1 92 ? 13.975 -2.947 -13.838 1.00 77.81 92 ALA A CA 1
ATOM 678 C C . ALA A 1 92 ? 14.325 -3.267 -12.372 1.00 77.81 92 ALA A C 1
ATOM 680 O O . ALA A 1 92 ? 13.494 -3.816 -11.648 1.00 77.81 92 ALA A O 1
ATOM 681 N N . VAL A 1 93 ? 15.508 -2.854 -11.903 1.00 82.69 93 VAL A N 1
ATOM 682 C CA . VAL A 1 93 ? 15.899 -2.986 -10.489 1.00 82.69 93 VAL A CA 1
ATOM 683 C C . VAL A 1 93 ? 14.961 -2.189 -9.582 1.00 82.69 93 VAL A C 1
ATOM 685 O O . VAL A 1 93 ? 14.490 -2.722 -8.577 1.00 82.69 93 VAL A O 1
ATOM 688 N N . VAL A 1 94 ? 14.626 -0.948 -9.947 1.00 84.12 94 VAL A N 1
ATOM 689 C CA . VAL A 1 94 ? 13.681 -0.114 -9.183 1.00 84.12 94 VAL A CA 1
ATOM 690 C C . VAL A 1 94 ? 12.288 -0.749 -9.129 1.00 84.12 94 VAL A C 1
ATOM 692 O O . VAL A 1 94 ? 11.689 -0.807 -8.058 1.00 84.12 94 VAL A O 1
ATOM 695 N N . PHE A 1 95 ? 11.782 -1.290 -10.239 1.00 80.50 95 PHE A N 1
ATOM 696 C CA . PHE A 1 95 ? 10.501 -2.004 -10.273 1.00 80.50 95 PHE A CA 1
ATOM 697 C C . PHE A 1 95 ? 10.465 -3.180 -9.294 1.00 80.50 95 PHE A C 1
ATOM 699 O O . PHE A 1 95 ? 9.508 -3.322 -8.528 1.00 80.50 95 PHE A O 1
ATOM 706 N N . VAL A 1 96 ? 11.524 -3.992 -9.277 1.00 81.81 96 VAL A N 1
ATOM 707 C CA . VAL A 1 96 ? 11.649 -5.118 -8.344 1.00 81.81 96 VAL A CA 1
ATOM 708 C C . VAL A 1 96 ? 11.749 -4.622 -6.899 1.00 81.81 96 VAL A C 1
ATOM 710 O O . VAL A 1 96 ? 11.072 -5.169 -6.028 1.00 81.81 96 VAL A O 1
ATOM 713 N N . ALA A 1 97 ? 12.525 -3.567 -6.635 1.00 84.12 97 ALA A N 1
ATOM 714 C CA . ALA A 1 97 ? 12.688 -2.998 -5.297 1.00 84.12 97 ALA A CA 1
ATOM 715 C C . ALA A 1 97 ? 11.372 -2.440 -4.725 1.00 84.12 97 ALA A C 1
ATOM 717 O O . ALA A 1 97 ? 11.027 -2.735 -3.577 1.00 84.12 97 ALA A O 1
ATOM 718 N N . ILE A 1 98 ? 10.606 -1.687 -5.525 1.00 85.06 98 ILE A N 1
ATOM 719 C CA . ILE A 1 98 ? 9.289 -1.156 -5.134 1.00 85.06 98 ILE A CA 1
ATOM 720 C C . ILE A 1 98 ? 8.335 -2.312 -4.840 1.00 85.06 98 ILE A C 1
ATOM 722 O O . ILE A 1 98 ? 7.722 -2.361 -3.772 1.00 85.06 98 ILE A O 1
ATOM 726 N N . GLY A 1 99 ? 8.256 -3.274 -5.760 1.00 80.62 99 GLY A N 1
ATOM 727 C CA . GLY A 1 99 ? 7.422 -4.460 -5.618 1.00 80.62 99 GLY A CA 1
ATOM 728 C C . GLY A 1 99 ? 7.701 -5.248 -4.344 1.00 80.62 99 GLY A C 1
ATOM 729 O O . GLY A 1 99 ? 6.785 -5.565 -3.583 1.00 80.62 99 GLY A O 1
ATOM 730 N N . ALA A 1 100 ? 8.979 -5.517 -4.075 1.00 82.88 100 ALA A N 1
ATOM 731 C CA . ALA A 1 100 ? 9.422 -6.217 -2.876 1.00 82.88 100 ALA A CA 1
ATOM 732 C C . ALA A 1 100 ? 9.108 -5.432 -1.594 1.00 82.88 100 ALA A C 1
ATOM 734 O O . ALA A 1 100 ? 8.601 -6.012 -0.634 1.00 82.88 100 ALA A O 1
ATOM 735 N N . THR A 1 101 ? 9.351 -4.118 -1.586 1.00 85.19 101 THR A N 1
ATOM 736 C CA . THR A 1 101 ? 9.088 -3.255 -0.423 1.00 85.19 101 THR A CA 1
ATOM 737 C C . THR A 1 101 ? 7.602 -3.222 -0.081 1.00 85.19 101 THR A C 1
ATOM 739 O O . THR A 1 101 ? 7.225 -3.453 1.069 1.00 85.19 101 THR A O 1
ATOM 742 N N . VAL A 1 102 ? 6.739 -3.002 -1.076 1.00 86.12 102 VAL A N 1
ATOM 743 C CA . VAL A 1 102 ? 5.283 -2.957 -0.879 1.00 86.12 102 VAL A CA 1
ATOM 744 C C . VAL A 1 102 ? 4.742 -4.323 -0.463 1.00 86.12 102 VAL A C 1
ATOM 746 O O . VAL A 1 102 ? 3.902 -4.391 0.436 1.00 86.12 102 VAL A O 1
ATOM 749 N N . ALA A 1 103 ? 5.239 -5.414 -1.055 1.00 81.31 103 ALA A N 1
ATOM 750 C CA . ALA A 1 103 ? 4.851 -6.766 -0.665 1.00 81.31 103 ALA A CA 1
ATOM 751 C C . ALA A 1 103 ? 5.239 -7.064 0.793 1.00 81.31 103 ALA A C 1
ATOM 753 O O . ALA A 1 103 ? 4.407 -7.551 1.559 1.00 81.31 103 ALA A O 1
ATOM 754 N N . LEU A 1 104 ? 6.466 -6.721 1.203 1.00 83.62 104 LEU A N 1
ATOM 755 C CA . LEU A 1 104 ? 6.933 -6.894 2.579 1.00 83.62 104 LEU A CA 1
ATOM 756 C C . LEU A 1 104 ? 6.101 -6.068 3.564 1.00 83.62 104 LEU A C 1
ATOM 758 O O . LEU A 1 104 ? 5.663 -6.600 4.584 1.00 83.62 104 LEU A O 1
ATOM 762 N N . LEU A 1 105 ? 5.857 -4.792 3.256 1.00 86.06 105 LEU A N 1
ATOM 763 C CA . LEU A 1 105 ? 5.062 -3.900 4.098 1.00 86.06 105 LEU A CA 1
ATOM 764 C C . LEU A 1 105 ? 3.630 -4.417 4.251 1.00 86.06 105 LEU A C 1
ATOM 766 O O . LEU A 1 105 ? 3.120 -4.513 5.363 1.00 86.06 105 LEU A O 1
ATOM 770 N N . SER A 1 106 ? 3.013 -4.827 3.147 1.00 84.81 106 SER A N 1
ATOM 771 C CA . SER A 1 106 ? 1.654 -5.368 3.139 1.00 84.81 106 SER A CA 1
ATOM 772 C C . SER A 1 106 ? 1.556 -6.692 3.903 1.00 84.81 106 SER A C 1
ATOM 774 O O . SER A 1 106 ? 0.559 -6.932 4.581 1.00 84.81 106 SER A O 1
ATOM 776 N N . MET A 1 107 ? 2.581 -7.553 3.840 1.00 81.44 107 MET A N 1
ATOM 777 C CA . MET A 1 107 ? 2.642 -8.762 4.672 1.00 81.44 107 MET A CA 1
ATOM 778 C C . MET A 1 107 ? 2.752 -8.419 6.157 1.00 81.44 107 MET A C 1
ATOM 780 O O . MET A 1 107 ? 2.006 -8.980 6.955 1.00 81.44 107 MET A O 1
ATOM 784 N N . ARG A 1 108 ? 3.635 -7.483 6.528 1.00 84.06 108 ARG A N 1
ATOM 785 C CA . ARG A 1 108 ? 3.803 -7.051 7.924 1.00 84.06 108 ARG A CA 1
ATOM 786 C C . ARG A 1 108 ? 2.531 -6.429 8.487 1.00 84.06 108 ARG A C 1
ATOM 788 O O . ARG A 1 108 ? 2.148 -6.772 9.598 1.00 84.06 108 ARG A O 1
ATOM 795 N N . LEU A 1 109 ? 1.858 -5.582 7.709 1.00 83.81 109 LEU A N 1
ATOM 796 C CA . LEU A 1 109 ? 0.607 -4.947 8.116 1.00 83.81 109 LEU A CA 1
ATOM 797 C C . LEU A 1 109 ? -0.485 -5.991 8.378 1.00 83.81 109 LEU A C 1
ATOM 799 O O . LEU A 1 109 ? -1.128 -5.957 9.421 1.00 83.81 109 LEU A O 1
ATOM 803 N N . ARG A 1 110 ? -0.644 -6.968 7.475 1.00 83.31 110 ARG A N 1
ATOM 804 C CA . ARG A 1 110 ? -1.629 -8.049 7.640 1.00 83.31 110 ARG A CA 1
ATOM 805 C C . ARG A 1 110 ? -1.306 -8.964 8.819 1.00 83.31 110 ARG A C 1
ATOM 807 O O . ARG A 1 110 ? -2.223 -9.440 9.477 1.00 83.31 110 ARG A O 1
ATOM 814 N N . GLU A 1 111 ? -0.031 -9.235 9.078 1.00 84.81 111 GLU A N 1
ATOM 815 C CA . GLU A 1 111 ? 0.381 -10.041 10.230 1.00 84.81 111 GLU A CA 1
ATOM 816 C C . GLU A 1 111 ? 0.122 -9.305 11.547 1.00 84.81 111 GLU A C 1
ATOM 818 O O . GLU A 1 111 ? -0.420 -9.879 12.490 1.00 84.81 111 GLU A O 1
ATOM 823 N N . GLN A 1 112 ? 0.441 -8.010 11.593 1.00 84.44 112 GLN A N 1
ATOM 824 C CA . GLN A 1 112 ? 0.160 -7.165 12.747 1.00 84.44 112 GLN A CA 1
ATOM 825 C C . GLN A 1 112 ? -1.346 -7.051 13.002 1.00 84.44 112 GLN A C 1
ATOM 827 O O . GLN A 1 112 ? -1.772 -7.224 14.140 1.00 84.44 112 GLN A O 1
ATOM 832 N N . GLU A 1 113 ? -2.153 -6.837 11.959 1.00 86.94 113 GLU A N 1
ATOM 833 C CA . GLU A 1 113 ? -3.614 -6.796 12.072 1.00 86.94 113 GLU A CA 1
ATOM 834 C C . GLU A 1 113 ? -4.176 -8.137 12.558 1.00 86.94 113 GLU A C 1
ATOM 836 O O . GLU A 1 113 ? -5.015 -8.165 13.451 1.00 86.94 113 GLU A O 1
ATOM 841 N N . ARG A 1 114 ? -3.687 -9.268 12.033 1.00 86.12 114 ARG A N 1
ATOM 842 C CA . ARG A 1 114 ? -4.103 -10.603 12.493 1.00 86.12 114 ARG A CA 1
ATOM 843 C C . ARG A 1 114 ? -3.755 -10.854 13.945 1.00 86.12 114 ARG A C 1
ATOM 845 O O . ARG A 1 114 ? -4.568 -11.420 14.663 1.00 86.12 114 ARG A O 1
ATOM 852 N N . ARG A 1 115 ? -2.560 -10.455 14.377 1.00 86.25 115 ARG A N 1
ATOM 853 C CA . ARG A 1 115 ? -2.147 -10.595 15.772 1.00 86.25 115 ARG A CA 1
ATOM 854 C C . ARG A 1 115 ? -2.993 -9.713 16.682 1.00 86.25 115 ARG A C 1
ATOM 856 O O . ARG A 1 115 ? -3.423 -10.182 17.728 1.00 86.25 115 ARG A O 1
ATOM 863 N N . TYR A 1 116 ? -3.247 -8.475 16.264 1.00 88.56 116 TYR A N 1
ATOM 864 C CA . TYR A 1 116 ? -4.129 -7.552 16.968 1.00 88.56 116 TYR A CA 1
ATOM 865 C C . TYR A 1 116 ? -5.544 -8.130 17.100 1.00 88.56 116 TYR A C 1
ATOM 867 O O . TYR A 1 116 ? -5.987 -8.356 18.220 1.00 88.56 116 TYR A O 1
ATOM 875 N N . ARG A 1 117 ? -6.199 -8.477 15.982 1.00 86.62 117 ARG A N 1
ATOM 876 C CA . ARG A 1 117 ? -7.535 -9.099 15.975 1.00 86.62 117 ARG A CA 1
ATOM 877 C C . ARG A 1 117 ? -7.558 -10.402 16.763 1.00 86.62 117 ARG A C 1
ATOM 879 O O . ARG A 1 117 ? -8.484 -10.647 17.515 1.00 86.62 117 ARG A O 1
ATOM 886 N N . GLY A 1 118 ? -6.511 -11.216 16.651 1.00 86.62 118 GLY A N 1
ATOM 887 C CA . GLY A 1 118 ? -6.372 -12.455 17.408 1.00 86.62 118 GLY A CA 1
ATOM 888 C C . GLY A 1 118 ? -6.408 -12.219 18.916 1.00 86.62 118 GLY A C 1
ATOM 889 O O . GLY A 1 118 ? -7.175 -12.877 19.606 1.00 86.62 118 GLY A O 1
ATOM 890 N N . VAL A 1 119 ? -5.627 -11.267 19.429 1.00 88.19 119 VAL A N 1
ATOM 891 C CA . VAL A 1 119 ? -5.626 -10.928 20.863 1.00 88.19 119 VAL A CA 1
ATOM 892 C C . VAL A 1 119 ? -6.930 -10.241 21.280 1.00 88.19 119 VAL A C 1
ATOM 894 O O . VAL A 1 119 ? -7.465 -10.553 22.337 1.00 88.19 119 VAL A O 1
ATOM 897 N N . PHE A 1 120 ? -7.451 -9.333 20.456 1.00 90.56 120 PHE A N 1
ATOM 898 C CA . PHE A 1 120 ? -8.664 -8.569 20.739 1.00 90.56 120 PHE A CA 1
ATOM 899 C C . PHE A 1 120 ? -9.917 -9.459 20.788 1.00 90.56 120 PHE A C 1
ATOM 901 O O . PHE A 1 120 ? -10.656 -9.435 21.774 1.00 90.56 120 PHE A O 1
ATOM 908 N N . ASP A 1 121 ? -10.120 -10.296 19.766 1.00 87.81 121 ASP A N 1
ATOM 909 C CA . ASP A 1 121 ? -11.313 -11.137 19.615 1.00 87.81 121 ASP A CA 1
ATOM 910 C C . ASP A 1 121 ? -11.282 -12.397 20.493 1.00 87.81 121 ASP A C 1
ATOM 912 O O . ASP A 1 121 ? -12.342 -12.867 20.898 1.00 87.81 121 ASP A O 1
ATOM 916 N N . ASN A 1 122 ? -10.099 -12.947 20.808 1.00 87.25 122 ASN A N 1
ATOM 917 C CA . ASN A 1 122 ? -9.973 -14.142 21.665 1.00 87.25 122 ASN A CA 1
ATOM 918 C C . ASN A 1 122 ? -9.745 -13.811 23.150 1.00 87.25 122 ASN A C 1
ATOM 920 O O . ASN A 1 122 ? -9.483 -14.714 23.942 1.00 87.25 122 ASN A O 1
ATOM 924 N N . SER A 1 123 ? -9.808 -12.538 23.542 1.00 89.19 123 SER A N 1
ATOM 925 C CA . SER A 1 123 ? -9.746 -12.153 24.952 1.00 89.19 123 SER A CA 1
ATOM 926 C C . SER A 1 123 ? -11.017 -12.591 25.687 1.00 89.19 123 SER A C 1
ATOM 928 O O . SER A 1 123 ? -12.124 -12.318 25.228 1.00 89.19 123 SER A O 1
ATOM 930 N N . GLU A 1 124 ? -10.864 -13.209 26.861 1.00 90.00 124 GLU A N 1
ATOM 931 C CA . GLU A 1 124 ? -11.986 -13.525 27.763 1.00 90.00 124 GLU A CA 1
ATOM 932 C C . GLU A 1 124 ? -12.578 -12.274 28.433 1.00 90.00 124 GLU A C 1
ATOM 934 O O . GLU A 1 124 ? -13.681 -12.318 28.972 1.00 90.00 124 GLU A O 1
ATOM 939 N N . ALA A 1 125 ? -11.862 -11.147 28.400 1.00 90.56 125 ALA A N 1
ATOM 940 C CA . ALA A 1 125 ? -12.362 -9.865 28.879 1.00 90.56 125 ALA A CA 1
ATOM 941 C C . ALA A 1 125 ? -13.103 -9.111 27.765 1.00 90.56 125 ALA A C 1
ATOM 943 O O . ALA A 1 125 ? -12.680 -9.124 26.607 1.00 90.56 125 ALA A O 1
ATOM 944 N N . GLY A 1 126 ? -14.164 -8.386 28.129 1.00 90.00 126 GLY A N 1
ATOM 945 C CA . GLY A 1 126 ? -14.805 -7.426 27.234 1.00 90.00 126 GLY A CA 1
ATOM 946 C C . GLY A 1 126 ? -13.904 -6.214 27.001 1.00 90.00 126 GLY A C 1
ATOM 947 O O . GLY A 1 126 ? -13.560 -5.513 27.950 1.00 90.00 126 GLY A O 1
ATOM 948 N N . ILE A 1 127 ? -13.514 -5.974 25.749 1.00 90.00 127 ILE A N 1
ATOM 949 C CA . ILE A 1 127 ? -12.655 -4.855 25.349 1.00 90.00 127 ILE A CA 1
ATOM 950 C C . ILE A 1 127 ? -13.474 -3.893 24.491 1.00 90.00 127 ILE A C 1
ATOM 952 O O . ILE A 1 127 ? -14.100 -4.309 23.515 1.00 90.00 127 ILE A O 1
ATOM 956 N N . PHE A 1 128 ? -13.411 -2.608 24.840 1.00 89.75 128 PHE A N 1
ATOM 957 C CA . PHE A 1 128 ? -14.013 -1.509 24.093 1.00 89.75 128 PHE A CA 1
ATOM 958 C C . PHE A 1 128 ? -12.948 -0.462 23.785 1.00 89.75 128 PHE A C 1
ATOM 960 O O . PHE A 1 128 ? -12.197 -0.053 24.672 1.00 89.75 128 PHE A O 1
ATOM 967 N N . ILE A 1 129 ? -12.898 -0.021 22.535 1.00 89.25 129 ILE A N 1
ATOM 968 C CA . ILE A 1 129 ? -12.102 1.122 22.096 1.00 89.25 129 ILE A CA 1
ATOM 969 C C . ILE A 1 129 ? -13.059 2.288 21.931 1.00 89.25 129 ILE A C 1
ATOM 971 O O . ILE A 1 129 ? -14.076 2.170 21.251 1.00 89.25 129 ILE A O 1
ATOM 975 N N . VAL A 1 130 ? -12.745 3.398 22.590 1.00 89.38 130 VAL A N 1
ATOM 976 C CA . VAL A 1 130 ? -13.592 4.589 22.622 1.00 89.38 130 VAL A CA 1
ATOM 977 C C . VAL A 1 130 ? -12.800 5.756 22.071 1.00 89.38 130 VAL A C 1
ATOM 979 O O . VAL A 1 130 ? -11.716 6.062 22.573 1.00 89.38 130 VAL A O 1
ATOM 982 N N . ALA A 1 131 ? -13.365 6.423 21.074 1.00 87.19 131 ALA A N 1
ATOM 983 C CA . ALA A 1 131 ? -12.779 7.602 20.469 1.00 87.19 131 ALA A CA 1
ATOM 984 C C . ALA A 1 131 ? -13.538 8.865 20.914 1.00 87.19 131 ALA A C 1
ATOM 986 O O . ALA A 1 131 ? -14.771 8.857 21.023 1.00 87.19 131 ALA A O 1
ATOM 987 N N . PRO A 1 132 ? -12.830 9.976 21.175 1.00 84.31 132 PRO A N 1
ATOM 988 C CA . PRO A 1 132 ? -13.473 11.272 21.325 1.00 84.31 132 PRO A CA 1
ATOM 989 C C . PRO A 1 132 ? -14.042 11.723 19.970 1.00 84.31 132 PRO A C 1
ATOM 991 O O . PRO A 1 132 ? -13.359 11.650 18.952 1.00 84.31 132 PRO A O 1
ATOM 994 N N . GLY A 1 133 ? -15.286 12.199 19.954 1.00 77.75 133 GLY A N 1
ATOM 995 C CA . GLY A 1 133 ? -15.923 12.789 18.774 1.00 77.75 133 GLY A CA 1
ATOM 996 C C . GLY A 1 133 ? -16.727 14.040 19.128 1.00 77.75 133 GLY A C 1
ATOM 997 O O . GLY A 1 133 ? -16.961 14.316 20.305 1.00 77.75 133 GLY A O 1
ATOM 998 N N . ASP A 1 134 ? -17.179 14.777 18.109 1.00 73.44 134 ASP A N 1
ATOM 999 C CA . ASP A 1 134 ? -17.919 16.044 18.271 1.00 73.44 134 ASP A CA 1
ATOM 1000 C C . ASP A 1 134 ? -19.211 15.893 19.101 1.00 73.44 134 ASP A C 1
ATOM 1002 O O . ASP A 1 134 ? -19.647 16.836 19.757 1.00 73.44 134 ASP A O 1
ATOM 1006 N N . GLY A 1 135 ? -19.810 14.695 19.107 1.00 70.19 135 GLY A N 1
ATOM 1007 C CA . GLY A 1 135 ? -20.999 14.344 19.894 1.00 70.19 135 GLY A CA 1
ATOM 1008 C C . GLY A 1 135 ? -20.715 13.667 21.242 1.00 70.19 135 GLY A C 1
ATOM 1009 O O . GLY A 1 135 ? -21.648 13.172 21.871 1.00 70.19 135 GLY A O 1
ATOM 1010 N N . GLY A 1 136 ? -19.454 13.610 21.680 1.00 77.19 136 GLY A N 1
ATOM 1011 C CA . GLY A 1 136 ? -19.019 12.887 22.876 1.00 77.19 136 GLY A CA 1
ATOM 1012 C C . GLY A 1 136 ? -18.257 11.584 22.576 1.00 77.19 136 GLY A C 1
ATOM 1013 O O . GLY A 1 136 ? -18.013 11.243 21.415 1.00 77.19 136 GLY A O 1
ATOM 1014 N N . PRO A 1 137 ? -17.817 10.866 23.625 1.00 83.00 137 PRO A N 1
ATOM 1015 C CA . PRO A 1 137 ? -17.076 9.615 23.491 1.00 83.00 137 PRO A CA 1
ATOM 1016 C C . PRO A 1 137 ? -17.977 8.519 22.912 1.00 83.00 137 PRO A C 1
ATOM 1018 O O . PRO A 1 137 ? -18.991 8.158 23.514 1.00 83.00 137 PRO A O 1
ATOM 1021 N N . HIS A 1 138 ? -17.596 7.973 21.761 1.00 88.12 138 HIS A N 1
ATOM 1022 C CA . HIS A 1 138 ? -18.326 6.903 21.084 1.00 88.12 138 HIS A CA 1
ATOM 1023 C C . HIS A 1 138 ? -17.460 5.654 20.959 1.00 88.12 138 HIS A C 1
ATOM 1025 O O . HIS A 1 138 ? -16.231 5.728 20.910 1.00 88.12 138 HIS A O 1
ATOM 1031 N N . ILE A 1 139 ? -18.109 4.496 20.936 1.00 88.31 139 ILE A N 1
ATOM 1032 C CA . ILE A 1 139 ? -17.437 3.209 20.789 1.00 88.31 139 ILE A CA 1
ATOM 1033 C C . ILE A 1 139 ? -16.970 3.088 19.336 1.00 88.31 139 ILE A C 1
ATOM 1035 O O . ILE A 1 139 ? -17.779 3.087 18.414 1.00 88.31 139 ILE A O 1
ATOM 1039 N N . GLU A 1 140 ? -15.665 2.994 19.124 1.00 90.19 140 GLU A N 1
ATOM 1040 C CA . GLU A 1 140 ? -15.064 2.784 17.805 1.00 90.19 140 GLU A CA 1
ATOM 1041 C C . GLU A 1 140 ? -15.001 1.291 17.469 1.00 90.19 140 GLU A C 1
ATOM 1043 O O . GLU A 1 140 ? -15.295 0.889 16.347 1.00 90.19 140 GLU A O 1
ATOM 1048 N N . GLU A 1 141 ? -14.684 0.459 18.463 1.00 89.81 141 GLU A N 1
ATOM 1049 C CA . GLU A 1 141 ? -14.602 -0.993 18.320 1.00 89.81 141 GLU A CA 1
ATOM 1050 C C . GLU A 1 141 ? -14.960 -1.701 19.631 1.00 89.81 141 GLU A C 1
ATOM 1052 O O . GLU A 1 141 ? -14.709 -1.199 20.727 1.00 89.81 141 GLU A O 1
ATOM 1057 N N . ALA A 1 142 ? -15.531 -2.900 19.518 1.00 90.81 142 ALA A N 1
ATOM 1058 C CA . ALA A 1 142 ? -15.828 -3.770 20.650 1.00 90.81 142 ALA A CA 1
ATOM 1059 C C . ALA A 1 142 ? -15.583 -5.229 20.260 1.00 90.81 142 ALA A C 1
ATOM 1061 O O . ALA A 1 142 ? -16.002 -5.658 19.179 1.00 90.81 142 ALA A O 1
ATOM 1062 N N . ASN A 1 143 ? -14.927 -5.998 21.132 1.00 92.88 143 ASN A N 1
ATOM 1063 C CA . ASN A 1 143 ? -14.752 -7.430 20.899 1.00 92.88 143 ASN A CA 1
ATOM 1064 C C . ASN A 1 143 ? -16.062 -8.193 21.156 1.00 92.88 143 ASN A C 1
ATOM 1066 O O . ASN A 1 143 ? -17.016 -7.664 21.734 1.00 92.88 143 ASN A O 1
ATOM 1070 N N . TYR A 1 144 ? -16.122 -9.457 20.726 1.00 89.50 144 TYR A N 1
ATOM 1071 C CA . TYR A 1 144 ? -17.337 -10.269 20.861 1.00 89.50 144 TYR A CA 1
ATOM 1072 C C . TYR A 1 144 ? -17.821 -10.378 22.317 1.00 89.50 144 TYR A C 1
ATOM 1074 O O . TYR A 1 144 ? -19.017 -10.244 22.573 1.00 89.50 144 TYR A O 1
ATOM 1082 N N . VAL A 1 145 ? -16.902 -10.568 23.272 1.00 91.00 145 VAL A N 1
ATOM 1083 C CA . VAL A 1 145 ? -17.245 -10.669 24.699 1.00 91.00 145 VAL A CA 1
ATOM 1084 C C . VAL A 1 145 ? -17.827 -9.356 25.223 1.00 91.00 145 VAL A C 1
ATOM 1086 O O . VAL A 1 145 ? -18.863 -9.369 25.880 1.00 91.00 145 VAL A O 1
ATOM 1089 N N . GLY A 1 146 ? -17.218 -8.216 24.894 1.00 89.62 146 GLY A N 1
ATOM 1090 C CA . GLY A 1 146 ? -17.727 -6.895 25.261 1.00 89.62 146 GLY A CA 1
ATOM 1091 C C . GLY A 1 146 ? -19.112 -6.645 24.674 1.00 89.62 146 GLY A C 1
ATOM 1092 O O . GLY A 1 146 ? -20.023 -6.212 25.378 1.00 89.62 146 GLY A O 1
ATOM 1093 N N . ALA A 1 147 ? -19.317 -7.013 23.410 1.00 89.69 147 ALA A N 1
ATOM 1094 C CA . ALA A 1 147 ? -20.626 -6.902 22.786 1.00 89.69 147 ALA A CA 1
ATOM 1095 C C . ALA A 1 147 ? -21.692 -7.745 23.506 1.00 89.69 147 ALA A C 1
ATOM 1097 O O . ALA A 1 147 ? -22.781 -7.244 23.797 1.00 89.69 147 ALA A O 1
ATOM 1098 N N . ALA A 1 148 ? -21.346 -8.984 23.869 1.00 88.50 148 ALA A N 1
ATOM 1099 C CA . ALA A 1 148 ? -22.216 -9.878 24.624 1.00 88.50 148 ALA A CA 1
ATOM 1100 C C . ALA A 1 148 ? -22.546 -9.349 26.033 1.00 88.50 148 ALA A C 1
ATOM 1102 O O . ALA A 1 148 ? -23.691 -9.484 26.462 1.00 88.50 148 ALA A O 1
ATOM 1103 N N . LEU A 1 149 ? -21.599 -8.702 26.727 1.00 87.56 149 LEU A N 1
ATOM 1104 C CA . LEU A 1 149 ? -21.839 -8.077 28.038 1.00 87.56 149 LEU A CA 1
ATOM 1105 C C . LEU A 1 149 ? -22.893 -6.965 27.971 1.00 87.56 149 LEU A C 1
ATOM 1107 O O . LEU A 1 149 ? -23.692 -6.825 28.891 1.00 87.56 149 LEU A O 1
ATOM 1111 N N . LEU A 1 150 ? -22.924 -6.209 26.871 1.00 84.69 150 LEU A N 1
ATOM 1112 C CA . LEU A 1 150 ? -23.929 -5.170 26.627 1.00 84.69 150 LEU A CA 1
ATOM 1113 C C . LEU A 1 150 ? -25.202 -5.705 25.948 1.00 84.69 150 LEU A C 1
ATOM 1115 O O . LEU A 1 150 ? -26.072 -4.922 25.570 1.00 84.69 150 LEU A O 1
ATOM 1119 N N . GLY A 1 151 ? -25.317 -7.025 25.753 1.00 83.88 151 GLY A N 1
ATOM 1120 C CA . GLY A 1 151 ? -26.467 -7.653 25.099 1.00 83.88 151 GLY A CA 1
ATOM 1121 C C . GLY A 1 151 ? -26.655 -7.241 23.634 1.00 83.88 151 GLY A C 1
ATOM 1122 O O . GLY A 1 151 ? -27.769 -7.313 23.116 1.00 83.88 151 GLY A O 1
ATOM 1123 N N . SER A 1 152 ? -25.593 -6.788 22.964 1.00 84.94 152 SER A N 1
ATOM 1124 C CA . SER A 1 152 ? -25.634 -6.273 21.593 1.00 84.94 152 SER A CA 1
ATOM 1125 C C . SER A 1 152 ? -24.621 -6.990 20.696 1.00 84.94 152 SER A C 1
ATOM 1127 O O . SER A 1 152 ? -23.888 -7.882 21.117 1.00 84.94 152 SER A O 1
ATOM 1129 N N . THR A 1 153 ? -24.585 -6.626 19.417 1.00 86.25 153 THR A N 1
ATOM 1130 C CA . THR A 1 153 ? -23.549 -7.094 18.487 1.00 86.25 153 THR A CA 1
ATOM 1131 C C . THR A 1 153 ? -22.516 -5.997 18.283 1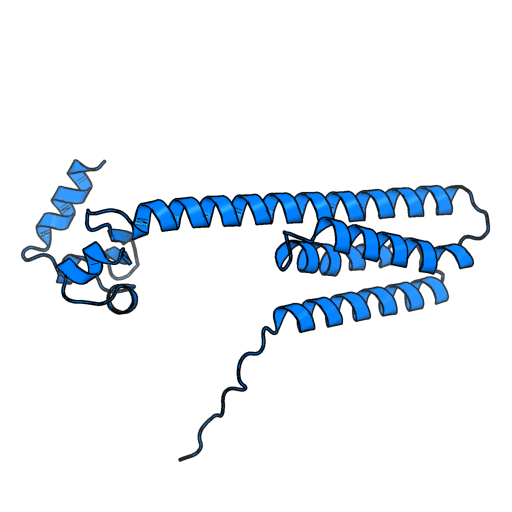.00 86.25 153 THR A C 1
ATOM 1133 O O . THR A 1 153 ? -22.865 -4.818 18.306 1.00 86.25 153 THR A O 1
ATOM 1136 N N . ALA A 1 154 ? -21.257 -6.367 18.026 1.00 83.25 154 ALA A N 1
ATOM 1137 C CA . ALA A 1 154 ? -20.181 -5.395 17.811 1.00 83.25 154 ALA A CA 1
ATOM 1138 C C . ALA A 1 154 ? -20.565 -4.333 16.763 1.00 83.25 154 ALA A C 1
ATOM 1140 O O . ALA A 1 154 ? -20.375 -3.147 16.990 1.00 83.25 154 ALA A O 1
ATOM 1141 N N . LYS A 1 155 ? -21.224 -4.736 15.667 1.00 84.75 155 LYS A N 1
ATOM 1142 C CA . LYS A 1 155 ? -21.693 -3.812 14.620 1.00 84.75 155 LYS A CA 1
ATOM 1143 C C . LYS A 1 155 ? -22.693 -2.762 15.101 1.00 84.75 155 LYS A C 1
ATOM 1145 O O . LYS A 1 155 ? -22.668 -1.656 14.584 1.00 84.75 155 LYS A O 1
ATOM 1150 N N . ASN A 1 156 ? -23.567 -3.112 16.041 1.00 85.56 156 ASN A N 1
ATOM 1151 C CA . ASN A 1 156 ? -24.573 -2.188 16.565 1.00 85.56 156 ASN A CA 1
ATOM 1152 C C . ASN A 1 156 ? -24.005 -1.271 17.653 1.00 85.56 156 ASN A C 1
ATOM 1154 O O . ASN A 1 156 ? -24.638 -0.280 17.989 1.00 85.56 156 ASN A O 1
ATOM 1158 N N . LEU A 1 157 ? -22.857 -1.630 18.233 1.00 84.44 157 LEU A N 1
ATOM 1159 C CA . LEU A 1 157 ? -22.186 -0.826 19.251 1.00 84.44 157 LEU A CA 1
ATOM 1160 C C . LEU A 1 157 ? -21.266 0.229 18.640 1.00 84.44 157 LEU A C 1
ATOM 1162 O O . LEU A 1 157 ? -21.078 1.277 19.245 1.00 84.44 157 LEU A O 1
ATOM 1166 N N . ILE A 1 158 ? -20.713 -0.024 17.452 1.00 86.69 158 ILE A N 1
ATOM 1167 C CA . ILE A 1 158 ? -19.846 0.937 16.766 1.00 86.69 158 ILE A CA 1
ATOM 1168 C C . ILE A 1 158 ? -20.635 2.220 16.465 1.00 86.69 158 ILE A C 1
ATOM 1170 O O . ILE A 1 158 ? -21.657 2.190 15.782 1.00 86.69 158 ILE A O 1
ATOM 1174 N N . GLY A 1 159 ? -20.135 3.349 16.964 1.00 83.06 159 GLY A N 1
ATOM 1175 C CA . GLY A 1 159 ? -20.727 4.679 16.831 1.00 83.06 159 GLY A CA 1
ATOM 1176 C C . GLY A 1 159 ? -21.693 5.073 17.953 1.00 83.06 159 GLY A C 1
ATOM 1177 O O . GLY A 1 159 ? -22.047 6.247 18.044 1.00 83.06 159 GLY A O 1
ATOM 1178 N N . GLU A 1 160 ? -22.097 4.151 18.831 1.00 85.75 160 GLU A N 1
ATOM 1179 C CA . GLU A 1 160 ? -22.944 4.492 19.979 1.00 85.75 160 GLU A CA 1
ATOM 1180 C C . GLU A 1 160 ? -22.122 5.198 21.077 1.00 85.75 160 GLU A C 1
ATOM 1182 O O . GLU A 1 160 ? -20.969 4.826 21.332 1.00 85.75 160 GLU A O 1
ATOM 1187 N N . PRO A 1 161 ? -22.688 6.212 21.757 1.00 83.88 161 PRO A N 1
ATOM 1188 C CA . PRO A 1 161 ? -22.024 6.874 22.870 1.00 83.88 161 PRO A CA 1
ATOM 1189 C C . PRO A 1 161 ? -21.880 5.910 24.050 1.00 83.88 161 PRO A C 1
ATOM 1191 O O . PRO A 1 161 ? -22.863 5.330 24.517 1.00 83.88 161 PRO A O 1
ATOM 1194 N N . ILE A 1 162 ? -20.663 5.766 24.585 1.00 80.75 162 ILE A N 1
ATOM 1195 C CA . ILE A 1 162 ? -20.416 4.812 25.681 1.00 80.75 162 ILE A CA 1
ATOM 1196 C C . ILE A 1 162 ? -21.176 5.184 26.963 1.00 80.75 162 ILE A C 1
ATOM 1198 O O . ILE A 1 162 ? -21.542 4.317 27.752 1.00 80.75 162 ILE A O 1
ATOM 1202 N N . THR A 1 163 ? -21.495 6.469 27.130 1.00 79.06 163 THR A N 1
ATOM 1203 C CA . THR A 1 163 ? -22.294 6.997 28.244 1.00 79.06 163 THR A CA 1
ATOM 1204 C C . THR A 1 163 ? -23.711 6.440 28.297 1.00 79.06 163 THR A C 1
ATOM 1206 O O . THR A 1 163 ? -24.305 6.434 29.367 1.00 79.06 163 THR A O 1
ATOM 1209 N N . ARG A 1 164 ? -24.254 5.920 27.189 1.00 79.81 164 ARG A N 1
ATOM 1210 C CA . ARG A 1 164 ? -25.572 5.268 27.169 1.00 79.81 164 ARG A CA 1
ATOM 1211 C C . ARG A 1 164 ? -25.606 3.978 27.989 1.00 79.81 164 ARG A C 1
ATOM 1213 O O . ARG A 1 164 ? -26.667 3.585 28.462 1.00 79.81 164 ARG A O 1
ATOM 1220 N N . PHE A 1 165 ? -24.462 3.314 28.119 1.00 77.44 165 PHE A N 1
ATOM 1221 C CA . PHE A 1 165 ? -24.326 2.038 28.819 1.00 77.44 165 PHE A CA 1
ATOM 1222 C C . PHE A 1 165 ? -23.802 2.203 30.252 1.00 77.44 165 PHE A C 1
ATOM 1224 O O . PHE A 1 165 ? -23.567 1.209 30.935 1.00 77.44 165 PHE A O 1
ATOM 1231 N N . LEU A 1 166 ? -23.604 3.445 30.700 1.00 74.38 166 LEU A N 1
ATOM 1232 C CA . LEU A 1 166 ? -23.197 3.786 32.056 1.00 74.38 166 LEU A CA 1
ATOM 1233 C C . LEU A 1 166 ? -24.416 4.319 32.813 1.00 74.38 166 LEU A C 1
ATOM 1235 O O . LEU A 1 166 ? -25.068 5.251 32.350 1.00 74.38 166 LEU A O 1
ATOM 1239 N N . ASP A 1 167 ? -24.698 3.750 33.986 1.00 72.38 167 ASP A N 1
ATOM 1240 C CA . ASP A 1 167 ? -25.822 4.183 34.830 1.00 72.38 167 ASP A CA 1
ATOM 1241 C C . ASP A 1 167 ? -25.662 5.634 35.327 1.00 72.38 167 ASP A C 1
ATOM 1243 O O . ASP A 1 167 ? -26.653 6.328 35.552 1.00 72.38 167 ASP A O 1
ATOM 1247 N N . ASP A 1 168 ? -24.419 6.109 35.464 1.00 73.94 168 ASP A N 1
ATOM 1248 C CA . ASP A 1 168 ? -24.086 7.487 35.830 1.00 73.94 168 ASP A CA 1
ATOM 1249 C C . ASP A 1 168 ? -23.094 8.091 34.807 1.00 73.94 168 ASP A C 1
ATOM 1251 O O . ASP A 1 168 ? -21.969 7.593 34.665 1.00 73.94 168 ASP A O 1
ATOM 1255 N N . PRO A 1 169 ? -23.466 9.178 34.096 1.00 65.69 169 PRO A N 1
ATOM 1256 C CA . PRO A 1 169 ? -22.596 9.857 33.135 1.00 65.69 169 PRO A CA 1
ATOM 1257 C C . PRO A 1 169 ? -21.281 10.377 33.737 1.00 65.69 169 PRO A C 1
ATOM 1259 O O . PRO A 1 169 ? -20.297 10.526 33.008 1.00 65.69 169 PRO A O 1
ATOM 1262 N N . GLY A 1 170 ? -21.242 10.653 35.047 1.00 68.19 170 GLY A N 1
ATOM 1263 C CA . GLY A 1 170 ? -20.053 11.137 35.756 1.00 68.19 170 GLY A CA 1
ATOM 1264 C C . GLY A 1 170 ? -18.936 10.095 35.872 1.00 68.19 170 GLY A C 1
ATOM 1265 O O . GLY A 1 170 ? -17.759 10.453 35.883 1.00 68.19 170 GLY A O 1
ATOM 1266 N N . VAL A 1 171 ? -19.284 8.804 35.842 1.00 73.62 171 VAL A N 1
ATOM 1267 C CA . VAL A 1 171 ? -18.335 7.679 35.967 1.00 73.62 171 VAL A CA 1
ATOM 1268 C C . VAL A 1 171 ? -17.315 7.669 34.830 1.00 73.62 171 VAL A C 1
ATOM 1270 O O . VAL A 1 171 ? -16.163 7.277 35.021 1.00 73.62 171 VAL A O 1
ATOM 1273 N N . TRP A 1 172 ? -17.705 8.141 33.644 1.00 71.19 172 TRP A N 1
ATOM 1274 C CA . TRP A 1 172 ? -16.780 8.264 32.521 1.00 71.19 172 TRP A CA 1
ATOM 1275 C C . TRP A 1 172 ? -15.663 9.281 32.795 1.00 71.19 172 TRP A C 1
ATOM 1277 O O . TRP A 1 172 ? -14.504 9.028 32.461 1.00 71.19 172 TRP A O 1
ATOM 1287 N N . GLY A 1 173 ? -15.992 10.404 33.441 1.00 68.06 173 GLY A N 1
ATOM 1288 C CA . GLY A 1 173 ? -15.010 11.413 33.842 1.00 68.06 173 GLY A CA 1
ATOM 1289 C C . GLY A 1 173 ? -13.982 10.848 34.822 1.00 68.06 173 GLY A C 1
ATOM 1290 O O . GLY A 1 173 ? -12.780 11.031 34.632 1.00 68.06 173 GLY A O 1
ATOM 1291 N N . ASP A 1 174 ? -14.440 10.074 35.806 1.00 72.94 174 ASP A N 1
ATOM 1292 C CA . ASP A 1 174 ? -13.570 9.433 36.798 1.00 72.94 174 ASP A CA 1
ATOM 1293 C C . ASP A 1 174 ? -12.660 8.362 36.177 1.00 72.94 174 ASP A C 1
ATOM 1295 O O . ASP A 1 174 ? -11.477 8.262 36.520 1.00 72.94 174 ASP A O 1
ATOM 1299 N N . LEU A 1 175 ? -13.175 7.584 35.220 1.00 71.00 175 LEU A N 1
ATOM 1300 C CA . LEU A 1 175 ? -12.386 6.603 34.469 1.00 71.00 175 LEU A CA 1
ATOM 1301 C C . LEU A 1 175 ? -11.285 7.269 33.635 1.00 71.00 175 LEU A C 1
ATOM 1303 O O . LEU A 1 175 ? -10.157 6.774 33.620 1.00 71.00 175 LEU A O 1
ATOM 1307 N N . GLN A 1 176 ? -11.569 8.408 32.994 1.00 67.31 176 GLN A N 1
ATOM 1308 C CA . GLN A 1 176 ? -10.560 9.156 32.236 1.00 67.31 176 GLN A CA 1
ATOM 1309 C C . GLN A 1 176 ? -9.423 9.679 33.123 1.00 67.31 176 GLN A C 1
ATOM 1311 O O . GLN A 1 176 ? -8.270 9.683 32.695 1.00 67.31 176 GLN A O 1
ATOM 1316 N N . VAL A 1 177 ? -9.723 10.092 34.359 1.00 71.12 177 VAL A N 1
ATOM 1317 C CA . VAL A 1 177 ? -8.711 10.572 35.315 1.00 71.12 177 VAL A CA 1
ATOM 1318 C C . VAL A 1 177 ? -7.840 9.426 35.834 1.00 71.12 177 VAL A C 1
ATOM 1320 O O . VAL A 1 177 ? -6.652 9.622 36.065 1.00 71.12 177 VAL A O 1
ATOM 1323 N N . LYS A 1 178 ? -8.405 8.227 36.002 1.00 70.62 178 LYS A N 1
ATOM 1324 C CA . LYS A 1 178 ? -7.714 7.078 36.608 1.00 70.62 178 LYS A CA 1
ATOM 1325 C C . LYS A 1 178 ? -6.800 6.308 35.645 1.00 70.62 178 LYS A C 1
ATOM 1327 O O . LYS A 1 178 ? -5.945 5.557 36.104 1.00 70.62 178 LYS A O 1
ATOM 1332 N N . VAL A 1 179 ? -7.010 6.452 34.335 1.00 63.34 179 VAL A N 1
ATOM 1333 C CA . VAL A 1 179 ? -6.274 5.731 33.273 1.00 63.34 179 VAL A CA 1
ATOM 1334 C C . VAL A 1 179 ? -5.155 6.586 32.645 1.00 63.34 179 VAL A C 1
ATOM 1336 O O . VAL A 1 179 ? -4.345 6.066 31.879 1.00 63.34 179 VAL A O 1
ATOM 1339 N N . ARG A 1 180 ? -5.079 7.878 32.983 1.00 51.19 180 ARG A N 1
ATOM 1340 C CA . ARG A 1 180 ? -4.011 8.793 32.556 1.00 51.19 180 ARG A CA 1
ATOM 1341 C C . ARG A 1 180 ? -2.826 8.778 33.520 1.00 51.19 180 ARG A C 1
ATOM 1343 O O . ARG A 1 180 ? -1.691 8.924 33.015 1.00 51.19 180 ARG A O 1
#

Sequence (180 aa):
MASEHWPAGGDTRPLLVAVSVIVAFVANTAGLLAGITSVIPHIFYLPIVLAAYYYPRRGTVFSFALGLGYLVGTLPFISGEVGLVVAAIARAVVFVAIGATVALLSMRLREQERRYRGVFDNSEAGIFIVAPGDGGPHIEEANYVGAALLGSTAKNLIGEPITRFLDDPGVWGDLQVKVR

Foldseek 3Di:
DDDPPDPDDPPCLVVVLVVLLVVLVVQCLVCLVVVNNDPSLVSLLVSLLSQCQVCLVCSLVVLLVSLVVQCVSCVVSCPVPVVSVVVSVVSSVVSNVSSNVSSVVNVVVVVVVCVVCVCQQPDPDWDFDWDQDPVGIATQFIHQNVQVVQVHGRVVRHGHHPCVVDPDSCVVVVVVVVVD

Secondary structure (DSSP, 8-state):
-----------HHHHHHHHHHHHHHHHHHHHHHTT--SSGGGGGHHHHHHHHHH-GGGHHHHHHHHHHHHHHHHGGG--S-HHHHHHHHHHHHHHHHHHHHHHHHHHHHHHHHHHHHHHHHT-SS--EEEEEETTEEEEEEE-HHHHHHTTS-HHHHTTSBGGGG-SSTHHHHHHHHHH-